Protein 1UTG (pdb70)

Structure (mmCIF, N/CA/C/O backbone):
data_1UTG
#
_entry.id   1UTG
#
_cell.length_a   50.860
_cell.length_b   52.220
_cell.length_c   47.280
_cell.angle_alpha   90.00
_cell.angle_beta   90.00
_cell.angle_gamma   90.00
#
_symmetry.space_group_name_H-M   'C 2 2 21'
#
loop_
_entity.id
_entity.type
_entity.pdbx_description
1 polymer UTEROGLOBIN
2 water water
#
loop_
_atom_site.group_PDB
_atom_site.id
_atom_site.type_symbol
_atom_site.label_atom_id
_atom_site.label_alt_id
_atom_site.label_comp_id
_atom_site.label_asym_id
_atom_site.label_entity_id
_atom_site.label_seq_id
_atom_site.pdbx_PDB_ins_code
_atom_site.Cartn_x
_atom_site.Cartn_y
_atom_site.Cartn_z
_atom_site.occupancy
_atom_site.B_iso_or_equiv
_atom_site.auth_seq_id
_atom_site.auth_comp_id
_atom_site.auth_asym_id
_atom_site.auth_atom_id
_atom_site.pdbx_PDB_model_num
ATOM 1 N N . GLY A 1 1 ? 23.293 30.173 31.915 1.00 18.03 1 GLY A N 1
ATOM 2 C CA . GLY A 1 1 ? 22.716 28.864 31.549 1.00 17.99 1 GLY A CA 1
ATOM 3 C C . GLY A 1 1 ? 23.550 27.749 32.197 1.00 17.87 1 GLY A C 1
ATOM 4 O O . GLY A 1 1 ? 23.079 26.976 33.060 1.00 16.97 1 GLY A O 1
ATOM 5 N N . ILE A 1 2 ? 24.798 27.689 31.727 1.00 16.77 2 ILE A N 1
ATOM 6 C CA . ILE A 1 2 ? 25.728 26.644 32.158 1.00 16.46 2 ILE A CA 1
ATOM 7 C C . ILE A 1 2 ? 27.177 26.966 31.806 1.00 16.11 2 ILE A C 1
ATOM 8 O O . ILE A 1 2 ? 27.498 27.387 30.696 1.00 15.61 2 ILE A O 1
ATOM 13 N N . CYS A 1 3 ? 28.021 26.760 32.810 1.00 15.30 3 CYS A N 1
ATOM 14 C CA . CYS A 1 3 ? 29.469 26.887 32.634 1.00 14.22 3 CYS A CA 1
ATOM 15 C C . CYS A 1 3 ? 29.927 26.048 31.430 1.00 11.98 3 CYS A C 1
ATOM 16 O O . CYS A 1 3 ? 29.717 24.821 31.398 1.00 11.52 3 CYS A O 1
ATOM 19 N N . PRO A 1 4 ? 30.545 26.742 30.480 1.00 12.14 4 PRO A N 1
ATOM 20 C CA . PRO A 1 4 ? 30.858 26.133 29.178 1.00 11.87 4 PRO A CA 1
ATOM 21 C C . PRO A 1 4 ? 31.726 24.894 29.309 1.00 10.42 4 PRO A C 1
ATOM 22 O O . PRO A 1 4 ? 31.442 23.919 28.581 1.00 12.15 4 PRO A O 1
ATOM 26 N N . ARG A 1 5 ? 32.673 24.917 30.244 1.00 10.27 5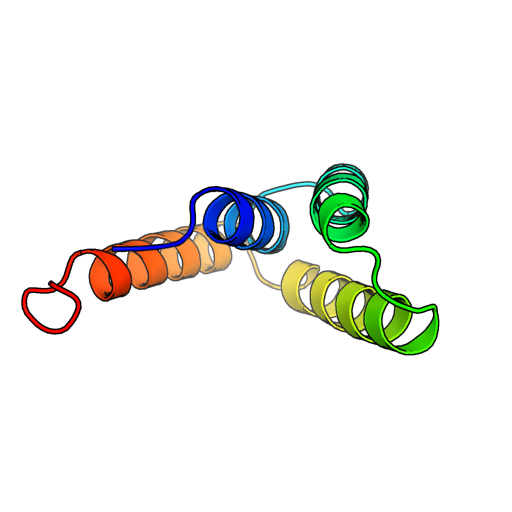 ARG A N 1
ATOM 27 C CA . ARG A 1 5 ? 33.565 23.753 30.425 1.00 9.48 5 ARG A CA 1
ATOM 28 C C . ARG A 1 5 ? 32.890 22.542 31.036 1.00 9.10 5 ARG A C 1
ATOM 29 O O . ARG A 1 5 ? 33.212 21.383 30.785 1.00 9.59 5 ARG A O 1
ATOM 37 N N . PHE A 1 6 ? 31.928 22.832 31.898 1.00 10.57 6 PHE A N 1
ATOM 38 C CA . PHE A 1 6 ? 31.071 21.871 32.604 1.00 12.81 6 PHE A CA 1
ATOM 39 C C . PHE A 1 6 ? 30.199 21.138 31.583 1.00 13.19 6 PHE A C 1
ATOM 40 O O . PHE A 1 6 ? 30.023 19.908 31.675 1.00 15.73 6 PHE A O 1
ATOM 48 N N . ALA A 1 7 ? 29.669 21.928 30.662 1.00 12.74 7 ALA A N 1
ATOM 49 C CA . ALA A 1 7 ? 28.800 21.374 29.611 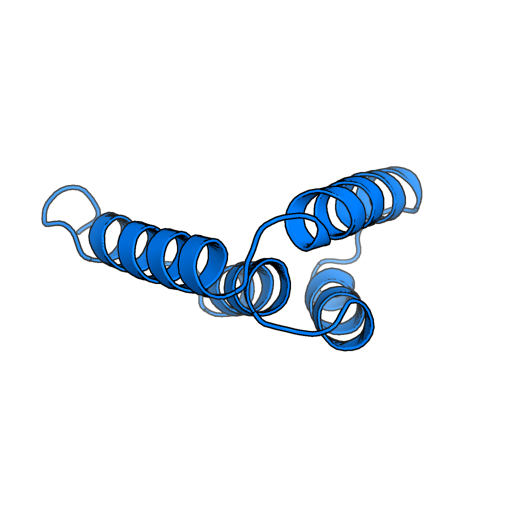1.00 12.47 7 ALA A CA 1
ATOM 50 C C . ALA A 1 7 ? 29.646 20.386 28.771 1.00 12.31 7 ALA A C 1
ATOM 51 O O . ALA A 1 7 ? 29.096 19.374 28.357 1.00 14.19 7 ALA A O 1
ATOM 53 N N . HIS A 1 8 ? 30.903 20.776 28.550 1.00 12.00 8 HIS A N 1
ATOM 54 C CA . HIS A 1 8 ? 31.780 19.924 27.723 1.00 12.09 8 HIS A CA 1
ATOM 55 C C . HIS A 1 8 ? 31.994 18.543 28.330 1.00 9.39 8 HIS A C 1
ATOM 56 O O . HIS A 1 8 ? 31.940 17.478 27.728 1.00 9.17 8 HIS A O 1
ATOM 63 N N . VAL A 1 9 ? 32.214 18.587 29.619 1.00 7.19 9 VAL A N 1
ATOM 64 C CA . VAL A 1 9 ? 32.327 17.519 30.594 1.00 7.09 9 VAL A CA 1
ATOM 65 C C . VAL A 1 9 ? 31.107 16.645 30.395 1.00 4.74 9 VAL A C 1
ATOM 66 O O . VAL A 1 9 ? 31.246 15.470 30.030 1.00 6.17 9 VAL A O 1
ATOM 70 N N . ILE A 1 10 ? 29.922 17.197 30.677 1.00 6.93 10 ILE A N 1
ATOM 71 C CA . ILE A 1 10 ? 28.697 16.407 30.498 1.00 5.38 10 ILE A CA 1
ATOM 72 C C . ILE A 1 10 ? 28.578 15.824 29.082 1.00 5.30 10 ILE A C 1
ATOM 73 O O . ILE A 1 10 ? 28.210 14.630 28.991 1.00 3.99 10 ILE A O 1
ATOM 78 N N . GLU A 1 11 ? 28.916 16.602 28.056 1.00 9.23 11 GLU A N 1
ATOM 79 C CA . GLU A 1 11 ? 28.777 16.104 26.684 1.00 9.72 11 GLU A CA 1
ATOM 80 C C . GLU A 1 11 ? 29.653 14.864 26.469 1.00 10.67 11 GLU A C 1
ATOM 81 O O . GLU A 1 11 ? 29.256 13.854 25.848 1.00 8.26 11 GLU A O 1
ATOM 87 N N . ASN A 1 12 ? 30.846 14.983 27.046 1.00 6.65 12 ASN A N 1
ATOM 88 C CA . ASN A 1 12 ? 31.822 13.880 26.842 1.00 7.54 12 ASN A CA 1
ATOM 89 C C . ASN A 1 12 ? 31.404 12.645 27.673 1.00 7.43 12 ASN A C 1
ATOM 90 O O . ASN A 1 12 ? 31.642 11.477 27.273 1.00 9.83 12 ASN A O 1
ATOM 95 N N . LEU A 1 13 ? 30.891 12.886 28.858 1.00 6.07 13 LEU A N 1
ATOM 96 C CA . LEU A 1 13 ? 30.304 11.876 29.713 1.00 4.86 13 LEU A CA 1
ATOM 97 C C . LEU A 1 13 ? 29.247 11.028 29.009 1.00 7.87 13 LEU A C 1
ATOM 98 O O . LEU A 1 13 ? 29.337 9.760 28.985 1.00 7.41 13 LEU A O 1
ATOM 103 N N . LEU A 1 14 ? 28.296 11.756 28.404 1.00 6.09 14 LEU A N 1
ATOM 104 C CA . LEU A 1 14 ? 27.176 11.023 27.802 1.00 9.07 14 LEU A CA 1
ATOM 105 C C . LEU A 1 14 ? 27.462 10.474 26.396 1.00 8.14 14 LEU A C 1
ATOM 106 O O . LEU A 1 14 ? 26.920 9.393 26.094 1.00 10.07 14 LEU A O 1
ATOM 111 N N . LEU A 1 15 ? 28.230 11.196 25.624 1.00 7.81 15 LEU A N 1
ATOM 112 C CA . LEU A 1 15 ? 28.265 10.906 24.157 1.00 9.98 15 LEU A CA 1
ATOM 113 C C . LEU A 1 15 ? 29.702 10.729 23.657 1.00 10.04 15 LEU A C 1
ATOM 114 O O . LEU A 1 15 ? 29.835 10.342 22.455 1.00 12.81 15 LEU A O 1
ATOM 119 N N . GLY A 1 16 ? 30.644 10.987 24.552 1.00 10.31 16 GLY A N 1
ATOM 120 C CA . GLY A 1 16 ? 32.047 10.858 24.005 1.00 7.68 16 GLY A CA 1
ATOM 121 C C . GLY A 1 16 ? 32.753 9.609 24.566 1.00 9.94 16 GLY A C 1
ATOM 122 O O . GLY A 1 16 ? 32.149 8.837 25.313 1.00 11.90 16 GLY A O 1
ATOM 123 N N . THR A 1 17 ? 34.024 9.511 24.191 1.00 6.68 17 THR A N 1
ATOM 124 C CA . THR A 1 17 ? 34.880 8.455 24.707 1.00 8.29 17 THR A CA 1
ATOM 125 C C . THR A 1 17 ? 35.395 8.784 26.093 1.00 8.33 17 THR A C 1
ATOM 126 O O . THR A 1 17 ? 35.528 9.947 26.501 1.00 8.24 17 THR A O 1
ATOM 130 N N . PRO A 1 18 ? 35.733 7.734 26.823 1.00 8.47 18 PRO A N 1
ATOM 131 C CA . PRO A 1 18 ? 36.403 7.817 28.131 1.00 8.76 18 PRO A CA 1
ATOM 132 C C . PRO A 1 18 ? 37.618 8.706 28.016 1.00 8.75 18 PRO A C 1
ATOM 133 O O . PRO A 1 18 ? 37.941 9.464 28.928 1.00 9.08 18 PRO A O 1
ATOM 137 N N . SER A 1 19 ? 38.308 8.577 26.908 1.00 8.33 19 SER A N 1
ATOM 138 C CA . SER A 1 19 ? 39.437 9.412 26.527 1.00 9.87 19 SER A CA 1
ATOM 139 C C . SER A 1 19 ? 39.182 10.910 26.589 1.00 9.86 19 SER A C 1
ATOM 140 O O . SER A 1 19 ? 39.882 11.694 27.271 1.00 8.75 19 SER A O 1
ATOM 143 N N . SER A 1 20 ? 38.161 11.288 25.822 1.00 7.98 20 SER A N 1
ATOM 144 C CA . SER A 1 20 ? 37.813 12.750 25.783 1.00 8.54 20 SER A CA 1
ATOM 145 C C . SER A 1 20 ? 37.217 13.236 27.087 1.00 7.91 20 SER A C 1
ATOM 146 O O . SER A 1 20 ? 37.481 14.373 27.473 1.00 8.29 20 SER A O 1
ATOM 149 N N . TYR A 1 21 ? 36.461 12.368 27.745 1.00 6.14 21 TYR A N 1
ATOM 150 C CA . TYR A 1 21 ? 35.916 12.733 29.067 1.00 7.93 21 TYR A CA 1
ATOM 151 C C . TYR A 1 21 ? 37.116 13.043 29.965 1.00 7.61 21 TYR A C 1
ATOM 152 O O . TYR A 1 21 ? 37.125 13.987 30.723 1.00 8.56 21 TYR A O 1
ATOM 161 N N . GLU A 1 22 ? 38.102 12.156 29.849 1.00 9.02 22 GLU A N 1
A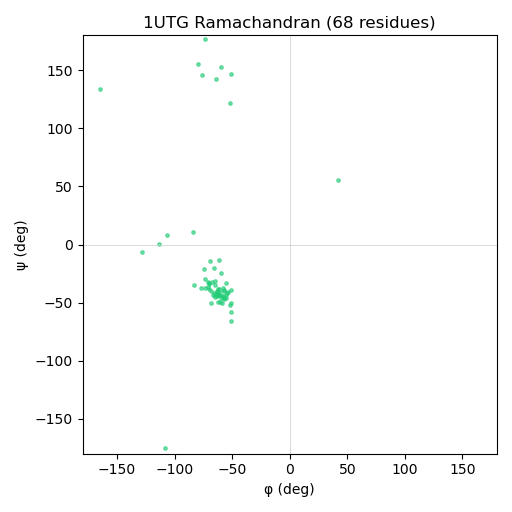TOM 162 C CA . GLU A 1 22 ? 39.250 12.209 30.759 1.00 12.29 22 GLU A CA 1
ATOM 163 C C . GLU A 1 22 ? 39.933 13.560 30.577 1.00 11.55 22 GLU A C 1
ATOM 164 O O . GLU A 1 22 ? 40.175 14.213 31.599 1.00 11.97 22 GLU A O 1
ATOM 170 N N . THR A 1 23 ? 40.226 13.963 29.361 1.00 12.15 23 THR A N 1
ATOM 171 C CA . THR A 1 23 ? 40.854 15.256 29.048 1.00 13.23 23 THR A CA 1
ATOM 172 C C . THR A 1 23 ? 40.058 16.440 29.578 1.00 12.67 23 THR A C 1
ATOM 173 O O . THR A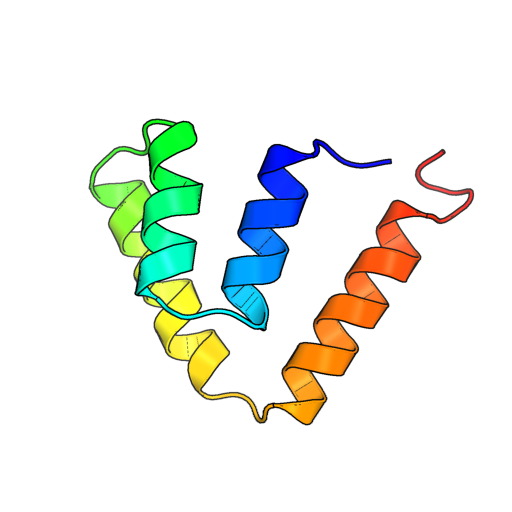 1 23 ? 40.545 17.502 30.030 1.00 13.27 23 THR A O 1
ATOM 177 N N . SER A 1 24 ? 38.758 16.296 29.434 1.00 11.66 24 SER A N 1
ATOM 178 C CA . SER A 1 24 ? 37.782 17.309 29.868 1.00 14.67 24 SER A CA 1
ATOM 179 C C . SER A 1 24 ? 37.875 17.587 31.359 1.00 13.12 24 SER A C 1
ATOM 180 O O . SER A 1 24 ? 37.914 18.734 31.844 1.00 14.50 24 SER A O 1
ATOM 183 N N . LEU A 1 25 ? 37.941 16.493 32.116 1.00 14.55 25 LEU A N 1
ATOM 184 C CA . LEU A 1 25 ? 38.030 16.526 33.579 1.00 14.65 25 LEU A CA 1
ATOM 185 C C . LEU A 1 25 ? 39.300 17.194 34.090 1.00 14.06 25 LEU A C 1
ATOM 186 O O . LEU A 1 25 ? 39.319 17.945 35.102 1.00 15.43 25 LEU A O 1
ATOM 191 N N . LYS A 1 26 ? 40.393 16.918 33.429 1.00 14.52 26 LYS A N 1
ATOM 192 C CA . LYS A 1 26 ? 41.738 17.323 33.878 1.00 15.46 26 LYS A CA 1
ATOM 193 C C . LYS A 1 26 ? 41.767 18.840 33.969 1.00 14.71 26 LYS A C 1
ATOM 194 O O . LYS A 1 26 ? 42.569 19.327 34.787 1.00 15.01 26 LYS A O 1
ATOM 200 N N . GLU A 1 27 ? 40.907 19.525 33.217 1.00 14.74 27 GLU A N 1
ATOM 201 C CA . GLU A 1 27 ? 40.912 21.001 33.317 1.00 16.99 27 GLU A CA 1
ATOM 202 C C . GLU A 1 27 ? 40.761 21.464 34.769 1.00 16.08 27 GLU A C 1
ATOM 203 O O . GLU A 1 27 ? 41.434 22.400 35.248 1.00 14.77 27 GLU A O 1
ATOM 209 N N . PHE A 1 28 ? 39.870 20.740 35.452 1.00 15.46 28 PHE A N 1
ATOM 210 C CA . PHE A 1 28 ? 39.522 21.057 36.843 1.00 14.11 28 PHE A CA 1
ATOM 211 C C . PHE A 1 28 ? 40.430 20.508 37.944 1.00 15.15 28 PHE A C 1
ATOM 212 O O . PHE A 1 28 ? 40.098 20.539 39.159 1.00 14.84 28 PHE A O 1
ATOM 220 N N . GLU A 1 29 ? 41.558 19.989 37.531 1.00 14.78 29 GLU A N 1
ATOM 221 C CA . GLU A 1 29 ? 42.550 19.442 38.465 1.00 15.68 29 GLU A CA 1
ATOM 222 C C . GLU A 1 29 ? 41.934 18.628 39.600 1.00 14.95 29 GLU A C 1
ATOM 223 O O . GLU A 1 29 ? 42.163 18.893 40.800 1.00 13.85 29 GLU A O 1
ATOM 229 N N . PRO A 1 30 ? 41.149 17.609 39.219 1.00 13.31 30 PRO A N 1
ATOM 230 C CA . PRO A 1 30 ? 40.622 16.630 40.166 1.00 13.62 30 PRO A CA 1
ATOM 231 C C . PRO A 1 30 ? 41.739 15.809 40.815 1.00 10.76 30 PRO A C 1
ATOM 232 O O . PRO A 1 30 ? 42.727 15.509 40.136 1.00 11.32 30 PRO A O 1
ATOM 236 N N . ASP A 1 31 ? 41.564 15.503 42.096 1.00 10.40 31 ASP A N 1
ATOM 237 C CA . ASP A 1 31 ? 42.494 14.588 42.781 1.00 9.02 31 ASP A CA 1
ATOM 238 C C . ASP A 1 31 ? 42.223 13.149 42.299 1.00 8.09 31 ASP A C 1
ATOM 239 O O . ASP A 1 31 ? 41.324 12.971 41.463 1.00 7.42 31 ASP A O 1
ATOM 244 N N . ASP A 1 32 ? 43.038 12.211 42.782 1.00 11.15 32 ASP A N 1
ATOM 245 C CA . ASP A 1 32 ? 43.005 10.866 42.182 1.00 10.62 32 ASP A CA 1
ATOM 246 C C . ASP A 1 32 ? 41.669 10.222 42.541 1.00 9.22 32 ASP A C 1
ATOM 247 O O . ASP A 1 32 ? 41.102 9.520 41.691 1.00 9.59 32 ASP A O 1
ATOM 252 N N . THR A 1 33 ? 41.255 10.445 43.782 1.00 9.00 33 THR A N 1
ATOM 253 C CA . THR A 1 33 ? 39.946 9.933 44.242 1.00 6.74 33 THR A CA 1
ATOM 254 C C . THR A 1 33 ? 38.775 10.402 43.416 1.00 9.18 33 THR A C 1
ATOM 255 O O . THR A 1 33 ? 37.836 9.616 43.081 1.00 4.97 33 THR A O 1
ATOM 259 N N . MET A 1 34 ? 38.732 11.692 43.118 1.00 6.62 34 MET A N 1
ATOM 260 C CA . MET A 1 34 ? 37.575 12.299 42.398 1.00 7.01 34 MET A CA 1
ATOM 261 C C . MET A 1 34 ? 37.605 11.791 40.948 1.00 7.74 34 MET A C 1
ATOM 262 O O . MET A 1 34 ? 36.597 11.507 40.297 1.00 7.97 34 MET A O 1
ATOM 267 N N . LYS A 1 35 ? 38.811 11.673 40.388 1.00 7.90 35 LYS A N 1
ATOM 268 C CA . LYS A 1 35 ? 39.051 11.231 39.024 1.00 9.53 35 LYS A CA 1
ATOM 269 C C . LYS A 1 35 ? 38.572 9.761 38.946 1.00 10.36 35 LYS A C 1
ATOM 270 O O . LYS A 1 35 ? 37.877 9.439 38.005 1.00 14.55 35 LYS A O 1
ATOM 276 N N . ASP A 1 36 ? 38.944 8.977 39.946 1.00 9.35 36 ASP A N 1
ATOM 277 C CA . ASP A 1 36 ? 38.528 7.558 39.944 1.00 8.39 36 ASP A CA 1
ATOM 278 C C . ASP A 1 36 ? 37.014 7.450 40.006 1.00 8.17 36 ASP A C 1
ATOM 279 O O . ASP A 1 36 ? 36.395 6.621 39.291 1.00 7.89 36 ASP A O 1
ATOM 284 N N . ALA A 1 37 ? 36.415 8.291 40.883 1.00 8.00 37 ALA A N 1
ATOM 285 C CA . ALA A 1 37 ? 34.943 8.227 41.022 1.00 8.39 37 ALA A CA 1
ATOM 286 C C . ALA A 1 37 ? 34.269 8.556 39.701 1.00 8.89 37 ALA A C 1
ATOM 287 O O . ALA A 1 37 ? 33.283 7.931 39.248 1.00 7.88 37 ALA A O 1
ATOM 289 N N . GLY A 1 38 ? 34.852 9.517 38.999 1.00 8.28 38 GLY A N 1
ATOM 290 C CA . GLY A 1 38 ? 34.278 10.066 37.742 1.00 7.32 38 GLY A CA 1
ATOM 291 C C . GLY A 1 38 ? 34.407 8.989 36.660 1.00 6.78 38 GLY A C 1
ATOM 292 O O . GLY A 1 38 ? 33.534 8.966 35.806 1.00 5.14 38 GLY A O 1
ATOM 293 N N . MET A 1 39 ? 35.502 8.221 36.670 1.00 8.19 39 MET A N 1
ATOM 294 C CA . MET A 1 39 ? 35.660 7.169 35.652 1.00 8.27 39 MET A CA 1
ATOM 295 C C . MET A 1 39 ? 34.712 6.003 35.955 1.00 7.58 39 MET A C 1
ATOM 296 O O . MET A 1 39 ? 34.257 5.294 35.055 1.00 6.06 39 MET A O 1
ATOM 301 N N . GLN A 1 40 ? 34.437 5.837 37.255 1.00 6.23 40 GLN A N 1
ATOM 302 C CA . GLN A 1 40 ? 33.497 4.723 37.610 1.00 7.52 40 GLN A CA 1
ATOM 303 C C . GLN A 1 40 ? 32.152 5.151 37.009 1.00 9.05 40 GLN A C 1
ATOM 304 O O . GLN A 1 40 ? 31.490 4.313 36.383 1.00 7.13 40 GLN A O 1
ATOM 310 N N . MET A 1 41 ? 31.808 6.442 37.181 1.00 8.75 41 MET A N 1
ATOM 311 C CA . MET A 1 41 ? 30.542 6.929 36.552 1.00 9.22 41 MET A CA 1
ATOM 312 C C . MET A 1 41 ? 30.467 6.685 35.044 1.00 9.49 41 MET A C 1
ATOM 313 O O . MET A 1 41 ? 29.400 6.302 34.498 1.00 7.49 41 MET A O 1
ATOM 318 N N . LYS A 1 42 ? 31.530 7.000 34.347 1.00 8.88 42 LYS A N 1
ATOM 319 C CA . LYS A 1 42 ? 31.599 6.872 32.883 1.00 6.00 42 LYS A CA 1
ATOM 320 C C . LYS A 1 42 ? 31.334 5.427 32.472 1.00 6.88 42 LYS A C 1
ATOM 321 O O . LYS A 1 42 ? 30.606 5.173 31.482 1.00 7.23 42 LYS A O 1
ATOM 327 N N . LYS A 1 43 ? 31.988 4.535 33.231 1.00 7.00 43 LYS A N 1
ATOM 328 C CA . LYS A 1 43 ? 32.004 3.107 32.830 1.00 9.15 43 LYS A CA 1
ATOM 329 C C . LYS A 1 43 ? 30.539 2.642 32.871 1.00 8.09 43 LYS A C 1
ATOM 330 O O . LYS A 1 43 ? 30.155 1.903 31.940 1.00 9.72 43 LYS A O 1
ATOM 336 N N . VAL A 1 44 ? 29.806 3.033 33.887 1.00 7.74 44 VAL A N 1
ATOM 337 C CA . VAL A 1 44 ? 28.442 2.544 34.084 1.00 8.64 44 VAL A CA 1
ATOM 338 C C . VAL A 1 44 ? 27.557 3.295 33.088 1.00 7.07 44 VAL A C 1
ATOM 339 O O . VAL A 1 44 ? 26.632 2.638 32.591 1.00 8.54 44 VAL A O 1
ATOM 343 N N . LEU A 1 45 ? 27.768 4.589 32.806 1.00 7.07 45 LEU A N 1
ATOM 344 C CA . LEU A 1 45 ? 26.865 5.277 31.886 1.00 9.04 45 LEU A CA 1
ATOM 345 C C . LEU A 1 45 ? 27.017 4.640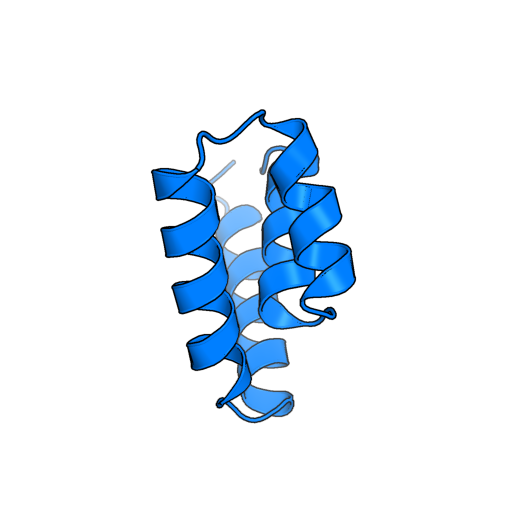 30.504 1.00 8.59 45 LEU A C 1
ATOM 346 O O . LEU A 1 45 ? 26.045 4.534 29.741 1.00 7.40 45 LEU A O 1
ATOM 351 N N . ASP A 1 46 ? 28.250 4.250 30.240 1.00 7.72 46 ASP A N 1
ATOM 352 C CA . ASP A 1 46 ? 28.543 3.622 28.934 1.00 9.50 46 ASP A CA 1
ATOM 353 C C . ASP A 1 46 ? 27.766 2.322 28.708 1.00 10.30 46 ASP A C 1
ATOM 354 O O . ASP A 1 46 ? 27.773 1.890 27.545 1.00 10.85 46 ASP A O 1
ATOM 359 N N . SER A 1 47 ? 27.166 1.781 29.757 1.00 11.00 47 SER A N 1
ATOM 360 C CA . SER A 1 47 ? 26.341 0.560 29.611 1.00 12.84 47 SER A CA 1
ATOM 361 C C . SER A 1 47 ? 24.989 0.825 28.953 1.00 12.89 47 SER A C 1
ATOM 362 O O . SER A 1 47 ? 24.279 -0.050 28.393 1.00 14.85 47 SER A O 1
ATOM 365 N N . LEU A 1 48 ? 24.554 2.056 29.005 1.00 12.01 48 LEU A N 1
ATOM 366 C CA . LEU A 1 48 ? 23.287 2.527 28.466 1.00 12.70 48 LEU A CA 1
ATOM 367 C C . LEU A 1 48 ? 23.419 2.627 26.941 1.00 11.25 48 LEU A C 1
ATOM 368 O O . LEU A 1 48 ? 24.489 3.004 26.459 1.00 11.22 48 LEU A O 1
ATOM 373 N N . PRO A 1 49 ? 22.322 2.338 26.270 1.00 12.18 49 PRO A N 1
ATOM 374 C CA . PRO A 1 49 ? 22.202 2.459 24.821 1.00 12.51 49 PRO A CA 1
ATOM 375 C C . PRO A 1 49 ? 22.466 3.913 24.411 1.00 12.19 49 PRO A C 1
ATOM 376 O O . PRO A 1 49 ? 22.207 4.845 25.189 1.00 11.38 49 PRO A O 1
ATOM 380 N N . GLN A 1 50 ? 22.943 4.072 23.196 1.00 12.07 50 GLN A N 1
ATOM 381 C CA . GLN A 1 50 ? 23.196 5.334 22.534 1.00 12.57 50 GLN A CA 1
ATOM 382 C C . GLN A 1 50 ? 22.007 6.287 22.575 1.00 12.31 50 GLN A C 1
ATOM 383 O O . GLN A 1 50 ? 22.202 7.468 22.914 1.00 12.34 50 GLN A O 1
ATOM 389 N N . THR A 1 51 ? 20.856 5.796 22.195 1.00 11.58 51 THR A N 1
ATOM 390 C CA . THR A 1 51 ? 19.597 6.511 22.141 1.00 12.30 51 THR A CA 1
ATOM 391 C C . THR A 1 51 ? 19.262 7.137 23.497 1.00 9.66 51 THR A C 1
ATOM 392 O O . THR A 1 51 ? 18.798 8.307 23.589 1.00 9.24 51 THR A O 1
ATOM 396 N N . THR A 1 52 ? 19.478 6.337 24.511 1.00 8.10 52 THR A N 1
ATOM 397 C CA . THR A 1 52 ? 19.233 6.718 25.912 1.00 7.61 52 THR A CA 1
ATOM 398 C C . THR A 1 52 ? 20.138 7.878 26.279 1.00 6.38 52 THR A C 1
ATOM 399 O O . THR A 1 52 ? 19.600 8.837 26.868 1.00 6.27 52 THR A O 1
ATOM 403 N N . ARG A 1 53 ? 21.412 7.772 25.992 1.00 6.92 53 ARG A N 1
ATOM 404 C CA . ARG A 1 53 ? 22.356 8.872 26.249 1.00 8.51 53 ARG A CA 1
ATOM 405 C C . ARG A 1 53 ? 22.007 10.098 25.419 1.00 8.66 53 ARG A C 1
ATOM 406 O O . ARG A 1 53 ? 22.138 11.130 26.090 1.00 6.75 53 ARG A O 1
ATOM 414 N N . GLU A 1 54 ? 21.621 9.946 24.171 1.00 7.87 54 GLU A N 1
ATOM 415 C CA . GLU A 1 54 ? 21.174 11.115 23.403 1.00 8.30 54 GLU A CA 1
ATOM 416 C C . GLU A 1 54 ? 20.026 11.780 24.145 1.00 7.87 54 GLU A C 1
ATOM 417 O O . GLU A 1 54 ? 20.074 13.000 24.264 1.00 7.89 54 GLU A O 1
ATOM 423 N N . ASN A 1 55 ? 19.048 11.009 24.613 1.00 7.37 55 ASN A N 1
ATOM 424 C CA . ASN A 1 55 ? 17.889 11.641 25.276 1.00 6.72 55 ASN A CA 1
ATOM 425 C C . ASN A 1 55 ? 18.290 12.299 26.607 1.00 7.00 55 ASN A C 1
ATOM 426 O O . ASN A 1 55 ? 17.700 13.323 26.968 1.00 7.84 55 ASN A O 1
ATOM 431 N N . ILE A 1 56 ? 19.292 11.711 27.312 1.00 5.21 56 ILE A N 1
ATOM 432 C CA . ILE A 1 56 ? 19.728 12.343 28.553 1.00 2.94 56 ILE A CA 1
ATOM 433 C C . ILE A 1 56 ? 20.363 13.696 28.189 1.00 2.00 56 ILE A C 1
ATOM 434 O O . ILE A 1 56 ? 20.162 14.660 28.938 1.00 3.03 56 ILE A O 1
ATOM 439 N N . MET A 1 57 ? 21.154 13.767 27.135 1.00 4.74 57 MET A N 1
ATOM 440 C CA . MET A 1 57 ? 21.783 15.020 26.678 1.00 8.10 57 MET A CA 1
ATOM 441 C C . MET A 1 57 ? 20.662 16.033 26.374 1.00 7.88 57 MET A C 1
ATOM 442 O O . MET A 1 57 ? 20.764 17.162 26.870 1.00 8.94 57 MET A O 1
ATOM 447 N N . LYS A 1 58 ? 19.705 15.599 25.595 1.00 8.37 58 LYS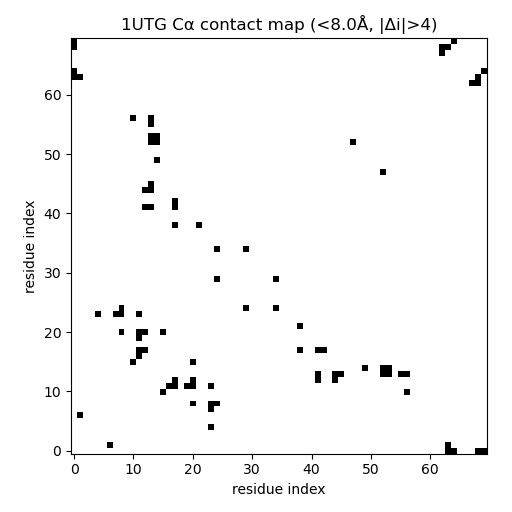 A N 1
ATOM 448 C CA . LYS A 1 58 ? 18.566 16.488 25.251 1.00 7.57 58 LYS A CA 1
ATOM 449 C C . LYS A 1 58 ? 17.843 16.996 26.485 1.00 7.21 58 LYS A C 1
ATOM 450 O O . LYS A 1 58 ? 17.410 18.192 26.643 1.00 4.72 58 LYS A O 1
ATOM 456 N N . LEU A 1 59 ? 17.701 16.120 27.468 1.00 5.86 59 LEU A N 1
ATOM 457 C CA . LEU A 1 59 ? 17.061 16.423 28.745 1.00 6.18 59 LEU A CA 1
ATOM 458 C C . LEU A 1 59 ? 17.890 17.500 29.452 1.00 7.50 59 LEU A C 1
ATOM 459 O O . LEU A 1 59 ? 17.322 18.486 29.967 1.00 7.28 59 LEU A O 1
ATOM 464 N N . THR A 1 60 ? 19.206 17.307 29.413 1.00 7.50 60 THR A N 1
ATOM 465 C CA . THR A 1 60 ? 20.134 18.208 30.090 1.00 7.67 60 THR A CA 1
ATOM 466 C C . THR A 1 60 ? 20.005 19.595 29.457 1.00 9.13 60 THR A C 1
ATOM 467 O O . THR A 1 60 ? 19.967 20.530 30.274 1.00 7.97 60 THR A O 1
ATOM 471 N N . GLU A 1 61 ? 19.940 19.585 28.132 1.00 9.61 61 GLU A N 1
ATOM 472 C CA . GLU A 1 61 ? 19.828 20.939 27.515 1.00 11.36 61 GLU A CA 1
ATOM 473 C C . GLU A 1 61 ? 18.519 21.584 27.903 1.00 11.20 61 GLU A C 1
ATOM 474 O O . GLU A 1 61 ? 18.463 22.851 28.026 1.00 9.58 61 GLU A O 1
ATOM 480 N N . LYS A 1 62 ? 17.468 20.781 28.103 1.00 11.57 62 LYS A N 1
ATOM 481 C CA . LYS A 1 62 ? 16.147 21.391 28.338 1.00 10.84 62 LYS A CA 1
ATOM 482 C C . LYS A 1 62 ? 16.192 22.038 29.723 1.00 12.10 62 LYS A C 1
ATOM 483 O O . LYS A 1 62 ? 15.513 23.068 29.925 1.00 11.37 62 LYS A O 1
ATOM 489 N N . ILE A 1 63 ? 16.937 21.424 30.627 1.00 8.72 63 ILE A N 1
ATOM 490 C CA . ILE A 1 63 ? 17.066 21.963 31.978 1.00 10.87 63 ILE A CA 1
ATOM 491 C C . ILE A 1 63 ? 17.850 23.273 31.949 1.00 10.55 63 ILE A C 1
ATOM 492 O O . ILE A 1 63 ? 17.338 24.206 32.613 1.00 9.87 63 ILE A O 1
ATOM 497 N N . VAL A 1 64 ? 18.995 23.207 31.275 1.00 13.16 64 VAL A N 1
ATOM 498 C CA . VAL A 1 64 ? 19.887 24.393 31.346 1.00 13.83 64 VAL A CA 1
ATOM 499 C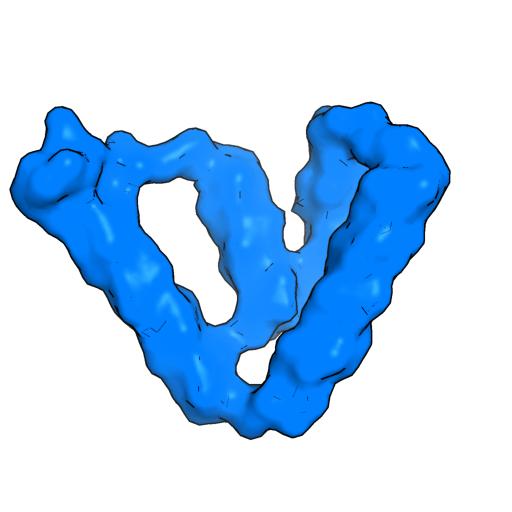 C . VAL A 1 64 ? 19.317 25.587 30.610 1.00 14.51 64 VAL A C 1
ATOM 500 O O . VAL A 1 64 ? 19.790 26.702 30.920 1.00 16.87 64 VAL A O 1
ATOM 504 N N . LYS A 1 65 ? 18.311 25.399 29.781 1.00 15.67 65 LYS A N 1
ATOM 505 C CA . LYS A 1 65 ? 17.766 26.476 28.934 1.00 16.88 65 LYS A CA 1
ATOM 506 C C . LYS A 1 65 ? 16.345 26.867 29.300 1.00 16.51 65 LYS A C 1
ATOM 507 O O . LYS A 1 65 ? 15.720 27.704 28.637 1.00 15.58 65 LYS A O 1
ATOM 513 N N . SER A 1 66 ? 15.814 26.201 30.313 1.00 14.59 66 SER A N 1
ATOM 514 C CA . SER A 1 66 ? 14.618 26.568 31.049 1.00 13.41 66 SER A CA 1
ATOM 515 C C . SER A 1 66 ? 14.620 28.020 31.560 1.00 13.25 66 SER A C 1
ATOM 516 O O . SER A 1 66 ? 15.662 28.553 31.995 1.00 14.50 66 SER A O 1
ATOM 519 N N . PRO A 1 67 ? 13.408 28.549 31.563 1.00 10.98 67 PRO A N 1
ATOM 520 C CA . PRO A 1 67 ? 13.145 29.844 32.238 1.00 12.38 67 PRO 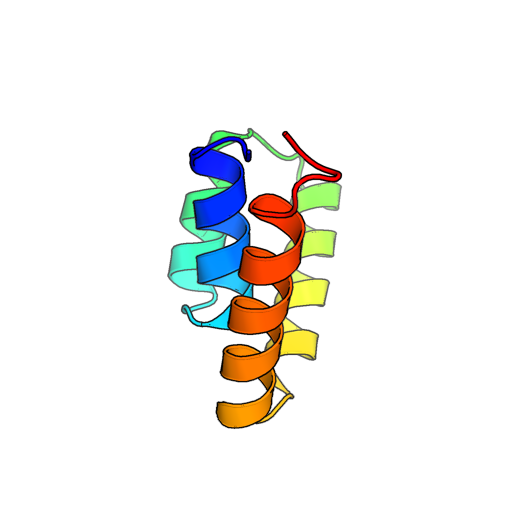A CA 1
ATOM 521 C C . PRO A 1 67 ? 13.589 29.766 33.687 1.00 12.02 67 PRO A C 1
ATOM 522 O O . PRO A 1 67 ? 14.074 30.734 34.258 1.00 10.48 67 PRO A O 1
ATOM 526 N N . LEU A 1 68 ? 13.451 28.562 34.245 1.00 13.47 68 LEU A N 1
ATOM 527 C CA . LEU A 1 68 ? 13.891 28.304 35.624 1.00 12.44 68 LEU A CA 1
ATOM 528 C C . LEU A 1 68 ? 15.381 28.393 35.875 1.00 13.89 68 LEU A C 1
ATOM 529 O O . LEU A 1 68 ? 15.804 28.554 37.047 1.00 15.78 68 LEU A O 1
ATOM 534 N N . CYS A 1 69 ? 16.243 28.285 34.892 1.00 13.56 69 CYS A N 1
ATOM 535 C CA . CYS A 1 69 ? 17.684 28.431 34.983 1.00 17.18 69 CYS A CA 1
ATOM 536 C C . CYS A 1 69 ? 18.183 29.742 34.381 1.00 20.15 69 CYS A C 1
ATOM 537 O O . CYS A 1 69 ? 19.426 29.893 34.325 1.00 21.35 69 CYS A O 1
ATOM 540 N N . MET A 1 70 ? 17.248 30.618 34.017 1.00 22.22 70 MET A N 1
ATOM 541 C CA . MET A 1 70 ? 17.670 31.905 33.427 1.00 24.99 70 MET A CA 1
ATOM 542 C C . MET A 1 70 ? 18.466 32.743 34.427 1.00 25.90 70 MET A C 1
ATOM 543 O O . MET A 1 70 ? 18.720 33.927 34.061 1.00 26.94 70 MET A O 1
#

Foldseek 3Di:
DDDPLVLQLLCCLLQNDPVSNLVSCVVVVDDPVVSVVSSVSSVVSVVDDNVVSVVVNVVVVCVCVDPVND

Secondary structure (DSSP, 8-state):
---HHHHHHHHHHHHS-HHHHHHHHHTT---HHHHHHHHHHHHHHTTS-HHHHHHHHHHHHHHHTSGGG-

Nearest PDB structures (foldseek):
  1utg-assembly1_A  TM=1.014E+00  e=1.705E-09  Oryctolagus cuniculus
  1ccd-assembly1_A-2  TM=9.842E-01  e=8.727E-05  Rattus rattus
  7vg7-assembly1_B  TM=9.431E-01  e=2.399E-04  Homo sapiens
  1utr-assembly1_B  TM=8.328E-01  e=1.619E-04  Rattus norvegicus
  5vyf-assembly2_C  TM=9.049E-01  e=3.770E-01  Felis catus

CATH classification: 1.10.210.10

Sequence (70 aa):
GICPRFAHVIENLLLGTPSSYETSLKEFEPDDTMKDAGMQMKKVLDSLPQTTRENIMKLTEKIVKSPLCM

InterPro domains:
  IPR000329 Uteroglobin [PR00486] (2-16)
  IPR000329 Uteroglobin [PR00486] (17-32)
  IPR000329 Uteroglobin [PR00486] (32-49)
  IPR000329 Uteroglobin [PR00486] (54-63)
  IPR000329 Uteroglobin [PR00486] (63-71)
  IPR000329 Uteroglobin [PR00486] (72-89)
  IPR016126 Secretoglobin [PF01099] (1-90)
  IPR016126 Secretoglobin [PS51311] (22-91)
  IPR016126 Secretoglobin [cd00633] (24-90)
  IPR035960 Secretoglobin superfamily [SSF48201] (20-90)
  IPR043215 Secretoglobin family 1C-like [PTHR10136] (1-91)

Organism: Oryctolagus cuniculus (NCBI:txid9986)

B-factor: mean 13.81, std 7.44, range [2.0, 50.0]

Radius of gyration: 12.67 Å; Cα contacts (8 Å, |Δi|>4): 45; chains: 1; bounding box: 30×31×22 Å

Solvent-accessible surface area: 5220 Å² total; per-residue (Å²): 89,55,71,96,139,106,26,102,15,24,85,30,20,7,80,26,76,72,75,43,3,70,76,22,27,133,98,104,153,34,83,122,110,128,71,85,57,10,50,94,87,4,127,83,38,53,93,61,85,126,95,53,35,66,84,55,29,133,98,28,54,162,94,28,138,22,103,168,54,193